Protein AF-A0A1J5I0Z7-F1 (afdb_monomer_lite)

Structure (mmCIF, N/CA/C/O backbone):
data_AF-A0A1J5I0Z7-F1
#
_entry.id   AF-A0A1J5I0Z7-F1
#
loop_
_atom_site.group_PDB
_atom_site.id
_atom_site.type_symbol
_atom_site.label_atom_id
_atom_site.label_alt_id
_atom_site.label_comp_id
_atom_site.label_asym_id
_atom_site.label_entity_id
_atom_site.label_seq_id
_atom_site.pdbx_PDB_ins_code
_atom_site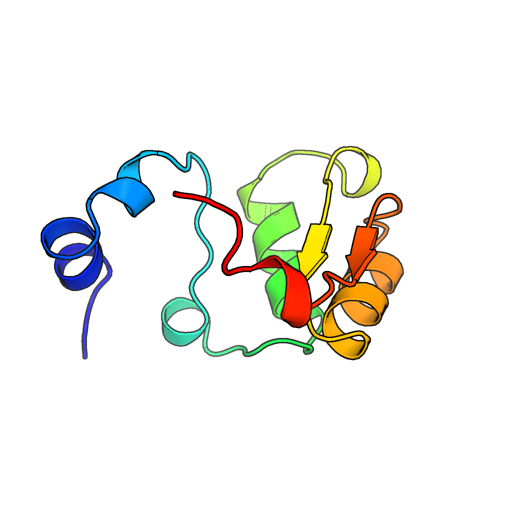.Cartn_x
_atom_site.Cartn_y
_atom_site.Cartn_z
_atom_site.occupancy
_atom_site.B_iso_or_equiv
_atom_site.auth_seq_id
_atom_site.auth_comp_id
_atom_site.auth_asym_id
_atom_site.auth_atom_id
_atom_site.pdbx_PDB_model_num
ATOM 1 N N . MET A 1 1 ? 8.747 0.957 -22.692 1.00 50.28 1 MET A N 1
ATOM 2 C CA . MET A 1 1 ? 7.874 1.082 -21.507 1.00 50.28 1 MET A CA 1
ATOM 3 C C . MET A 1 1 ? 6.989 -0.147 -21.491 1.00 50.28 1 MET A C 1
ATOM 5 O O . MET A 1 1 ? 6.384 -0.424 -22.517 1.00 50.28 1 MET A O 1
ATOM 9 N N . TYR A 1 2 ? 7.013 -0.931 -20.414 1.00 52.62 2 TYR A N 1
ATOM 10 C CA . TYR A 1 2 ? 6.065 -2.032 -20.235 1.00 52.62 2 TYR A CA 1
ATOM 11 C C . TYR A 1 2 ? 4.756 -1.427 -19.718 1.00 52.62 2 TYR A C 1
ATOM 13 O O . TYR A 1 2 ? 4.789 -0.658 -18.761 1.00 52.62 2 TYR A O 1
ATOM 21 N N . ASN A 1 3 ? 3.642 -1.721 -20.383 1.00 64.00 3 ASN A N 1
ATOM 22 C CA . ASN A 1 3 ? 2.307 -1.264 -19.988 1.00 64.00 3 ASN A CA 1
ATOM 23 C C . ASN A 1 3 ? 1.593 -2.402 -19.227 1.00 64.00 3 ASN A C 1
ATOM 25 O O . ASN A 1 3 ? 1.998 -3.557 -19.383 1.00 64.00 3 ASN A O 1
ATOM 29 N N . SER A 1 4 ? 0.529 -2.107 -18.462 1.00 60.75 4 SER A N 1
ATOM 30 C CA . SER A 1 4 ? -0.249 -3.105 -17.687 1.00 60.75 4 SER A CA 1
ATOM 31 C C . SER A 1 4 ? -0.608 -4.363 -18.495 1.00 60.75 4 SER A C 1
ATOM 33 O O . SER A 1 4 ? -0.465 -5.486 -18.013 1.00 60.75 4 SER A O 1
ATOM 35 N N . SER A 1 5 ? -0.913 -4.196 -19.789 1.00 63.12 5 SER A N 1
ATOM 36 C CA . SER A 1 5 ? -1.258 -5.289 -20.707 1.00 63.12 5 SER A CA 1
ATOM 37 C C . SER A 1 5 ? -0.176 -6.364 -20.876 1.00 63.12 5 SER A C 1
ATOM 39 O O . SER A 1 5 ? -0.503 -7.503 -21.199 1.00 63.12 5 SER A O 1
ATOM 41 N N . TYR A 1 6 ? 1.107 -6.047 -20.661 1.00 74.81 6 TYR A N 1
ATOM 42 C CA . TYR A 1 6 ? 2.169 -7.058 -20.673 1.00 74.81 6 TYR A CA 1
ATOM 43 C C . TYR A 1 6 ? 2.087 -7.956 -19.436 1.00 74.81 6 TYR A C 1
ATOM 45 O O . TYR A 1 6 ? 2.203 -9.173 -19.553 1.00 74.81 6 TYR A O 1
ATOM 53 N N . TYR A 1 7 ? 1.870 -7.374 -18.255 1.00 70.12 7 TYR A N 1
ATOM 54 C CA . TYR A 1 7 ? 1.800 -8.131 -17.009 1.00 70.12 7 TYR A CA 1
ATOM 55 C C . TYR A 1 7 ? 0.505 -8.937 -16.915 1.00 70.12 7 TYR A C 1
ATOM 57 O O . TYR A 1 7 ? 0.566 -10.099 -16.538 1.00 70.12 7 TYR A O 1
ATOM 65 N N . GLU A 1 8 ? -0.628 -8.392 -17.357 1.00 66.62 8 GLU A N 1
ATOM 66 C CA . GLU A 1 8 ? -1.905 -9.120 -17.420 1.00 66.62 8 GLU A CA 1
ATOM 67 C C . GLU A 1 8 ? -1.820 -10.398 -18.271 1.00 66.62 8 GLU A C 1
ATOM 69 O O . GLU A 1 8 ? -2.398 -11.420 -17.914 1.00 66.62 8 GLU A O 1
ATOM 74 N N . GLN A 1 9 ? -1.053 -10.374 -19.368 1.00 68.12 9 GLN A N 1
ATOM 75 C CA . GLN A 1 9 ? -0.865 -11.539 -20.244 1.00 68.12 9 GLN A CA 1
ATOM 76 C C . GLN A 1 9 ? 0.080 -12.608 -19.676 1.00 68.12 9 GLN A C 1
ATOM 78 O O . GLN A 1 9 ? 0.020 -13.757 -20.110 1.00 68.12 9 GLN A O 1
ATOM 83 N N . HIS A 1 10 ? 0.971 -12.240 -18.752 1.00 77.00 10 HIS A N 1
ATOM 84 C CA . HIS A 1 10 ? 1.996 -13.142 -18.208 1.00 77.00 10 HIS A CA 1
ATOM 85 C C . HIS A 1 10 ? 1.734 -13.542 -16.748 1.00 77.00 10 HIS A C 1
ATOM 87 O O . HIS A 1 10 ? 2.296 -14.524 -16.269 1.00 77.00 10 HIS A O 1
ATOM 93 N N . PHE A 1 11 ? 0.873 -12.805 -16.048 1.00 79.31 11 PHE A N 1
ATOM 94 C CA . PHE A 1 11 ? 0.508 -13.007 -14.652 1.00 79.31 11 PHE A CA 1
ATOM 95 C C . PHE A 1 11 ? -1.016 -12.995 -14.514 1.00 79.31 11 PHE A C 1
ATOM 97 O O . PHE A 1 11 ? -1.599 -12.042 -14.004 1.00 79.31 11 PHE A O 1
ATOM 104 N N . ASN A 1 12 ? -1.666 -14.075 -14.953 1.00 80.94 12 ASN A N 1
ATOM 105 C CA . ASN A 1 12 ? -3.130 -14.178 -14.983 1.00 80.94 12 ASN A CA 1
ATOM 106 C C . ASN A 1 12 ? -3.801 -13.880 -13.629 1.00 80.94 12 ASN A C 1
ATOM 108 O O . ASN A 1 12 ? -4.905 -13.346 -13.610 1.00 80.94 12 ASN A O 1
ATOM 112 N N . PHE A 1 13 ? -3.125 -14.162 -12.510 1.00 86.12 13 PHE A N 1
ATOM 113 C CA . PHE A 1 13 ? -3.638 -13.892 -11.161 1.00 86.12 13 PHE A CA 1
ATOM 114 C C . PHE A 1 13 ? -3.879 -12.397 -10.885 1.00 86.12 13 PHE A C 1
ATOM 116 O O . PHE A 1 13 ? -4.632 -12.047 -9.986 1.00 86.12 13 PHE A O 1
ATOM 123 N N . LEU A 1 14 ? -3.260 -11.489 -11.652 1.00 86.19 14 LEU A N 1
ATOM 124 C CA . LEU A 1 14 ? -3.514 -10.055 -11.507 1.00 86.19 14 LEU A CA 1
ATOM 125 C C . LEU A 1 14 ? -4.977 -9.718 -11.807 1.00 86.19 14 LEU A C 1
ATOM 127 O O . LEU A 1 14 ? -5.530 -8.830 -11.172 1.00 86.19 14 LEU A O 1
ATOM 131 N N . SER A 1 15 ? -5.628 -10.460 -12.707 1.00 87.00 15 SER A N 1
ATOM 132 C CA . SER A 1 15 ? -7.050 -10.260 -13.011 1.00 87.00 15 SER A CA 1
ATOM 133 C C . SER A 1 15 ? -7.997 -10.599 -11.851 1.00 87.00 15 SER A C 1
ATOM 135 O O . SER A 1 15 ? -9.152 -10.186 -11.894 1.00 87.00 15 SER A O 1
ATOM 137 N N . ASP A 1 16 ? -7.507 -11.264 -10.798 1.00 90.12 16 ASP A N 1
ATOM 138 C CA . ASP A 1 16 ? -8.288 -11.581 -9.596 1.00 90.12 16 ASP A CA 1
ATOM 139 C C . ASP A 1 16 ? -8.418 -10.383 -8.630 1.00 90.12 16 ASP A C 1
ATOM 141 O O . ASP A 1 16 ? -9.121 -10.477 -7.624 1.00 90.12 16 ASP A O 1
ATOM 145 N N . PHE A 1 17 ? -7.742 -9.259 -8.904 1.00 91.94 17 PHE A N 1
ATOM 146 C CA . PHE A 1 17 ? -7.786 -8.055 -8.069 1.00 91.94 17 PHE A CA 1
ATOM 147 C C . PHE A 1 17 ? -8.597 -6.939 -8.728 1.00 91.94 17 PHE A C 1
ATOM 149 O O . PHE A 1 17 ? -8.213 -6.433 -9.785 1.00 91.94 17 PHE A O 1
ATOM 156 N N . ASP A 1 18 ? -9.643 -6.476 -8.035 1.00 93.56 18 ASP A N 1
ATOM 157 C CA . ASP A 1 18 ? -10.487 -5.350 -8.464 1.00 93.56 18 ASP A CA 1
ATOM 158 C C . ASP A 1 18 ? -9.724 -4.016 -8.524 1.00 93.56 18 ASP A C 1
ATOM 160 O O . ASP A 1 18 ? -10.030 -3.137 -9.329 1.00 93.56 18 ASP A O 1
ATOM 164 N N . VAL A 1 19 ? -8.723 -3.850 -7.652 1.00 94.50 19 VAL A N 1
ATOM 165 C CA . VAL A 1 19 ? -7.944 -2.616 -7.506 1.00 94.50 19 VAL A CA 1
ATOM 166 C C . VAL A 1 19 ? -6.464 -2.949 -7.559 1.00 94.50 19 VAL A C 1
ATOM 168 O O . VAL A 1 19 ? -5.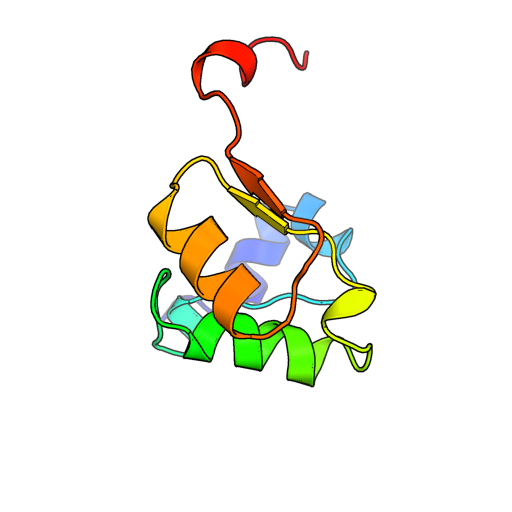956 -3.741 -6.767 1.00 94.50 19 VAL A O 1
ATOM 171 N N . GLN A 1 20 ? -5.757 -2.300 -8.478 1.00 94.12 20 GLN A N 1
ATOM 172 C CA . GLN A 1 20 ? -4.332 -2.514 -8.699 1.00 94.12 20 GLN A CA 1
ATOM 173 C C . GLN A 1 20 ? -3.597 -1.174 -8.660 1.00 94.12 20 GLN A C 1
ATOM 175 O O . GLN A 1 20 ? -4.037 -0.177 -9.241 1.00 94.12 20 GLN A O 1
ATOM 180 N N . VAL A 1 21 ? -2.467 -1.142 -7.955 1.00 95.00 21 VAL A N 1
ATOM 181 C CA . VAL A 1 21 ? -1.534 -0.011 -7.925 1.00 95.00 21 VAL A CA 1
ATOM 182 C C . VAL A 1 21 ? -0.140 -0.556 -8.163 1.00 95.00 21 VAL A C 1
ATOM 184 O O . VAL A 1 21 ? 0.433 -1.223 -7.301 1.00 95.00 21 VAL A O 1
ATOM 187 N N . PHE A 1 22 ? 0.425 -0.245 -9.325 1.00 93.75 22 PHE A N 1
ATOM 188 C CA . PHE A 1 22 ? 1.782 -0.638 -9.667 1.00 93.75 22 PHE A CA 1
ATOM 189 C C . PHE A 1 22 ? 2.735 0.550 -9.546 1.00 93.75 22 PHE A C 1
ATOM 191 O O . PHE A 1 22 ? 2.488 1.621 -10.102 1.00 93.75 22 PHE A O 1
ATOM 198 N N . SER A 1 23 ? 3.866 0.361 -8.861 1.00 95.19 23 SER A N 1
ATOM 199 C CA . SER A 1 23 ? 4.843 1.435 -8.634 1.00 95.19 23 SER A CA 1
ATOM 200 C C . SER A 1 23 ? 5.396 2.037 -9.927 1.00 95.19 23 SER A C 1
ATOM 202 O O . SER A 1 23 ? 5.653 3.238 -9.981 1.00 95.19 23 SER A O 1
ATOM 204 N N . TYR A 1 24 ? 5.535 1.234 -10.987 1.00 92.69 24 TYR A N 1
ATOM 205 C CA . TYR A 1 24 ? 6.004 1.704 -12.293 1.00 92.69 24 TYR A CA 1
ATOM 206 C C . TYR A 1 24 ? 4.976 2.579 -13.026 1.00 92.69 24 TYR A C 1
ATOM 208 O O . TYR A 1 24 ? 5.371 3.397 -13.853 1.00 92.69 24 TYR A O 1
ATOM 216 N N . GLU A 1 25 ? 3.682 2.436 -12.727 1.00 92.69 25 GLU A N 1
ATOM 217 C CA . GLU A 1 25 ? 2.628 3.274 -13.308 1.00 92.69 25 GLU A CA 1
ATOM 218 C C . GLU A 1 25 ? 2.501 4.607 -12.577 1.00 92.69 25 GLU A C 1
ATOM 220 O O . GLU A 1 25 ? 2.285 5.639 -13.206 1.00 92.69 25 GLU A O 1
ATOM 225 N N . VAL A 1 26 ? 2.638 4.591 -11.246 1.00 93.69 26 VAL A N 1
ATOM 226 C CA . VAL A 1 26 ? 2.498 5.798 -10.413 1.00 93.69 26 VAL A CA 1
ATOM 227 C C . VAL A 1 26 ? 3.823 6.526 -10.162 1.00 93.69 26 VAL A C 1
ATOM 229 O O . VAL A 1 26 ? 3.820 7.625 -9.617 1.00 93.69 26 VAL A O 1
ATOM 232 N N . GLY A 1 27 ? 4.960 5.934 -10.545 1.00 96.38 27 GLY A N 1
ATOM 233 C CA . GLY A 1 27 ? 6.297 6.514 -10.370 1.00 96.38 27 GLY A CA 1
ATOM 234 C C . GLY A 1 27 ? 6.756 6.629 -8.911 1.00 96.38 27 GLY A C 1
ATOM 235 O O . GLY A 1 27 ? 7.667 7.399 -8.614 1.00 96.38 27 GLY A O 1
ATOM 236 N N . ILE A 1 28 ? 6.121 5.893 -7.996 1.00 96.94 28 ILE A N 1
ATOM 237 C CA . ILE A 1 28 ? 6.339 5.960 -6.547 1.00 96.94 28 ILE A CA 1
ATOM 238 C C . ILE A 1 28 ? 6.560 4.542 -6.034 1.00 96.94 28 ILE A C 1
ATOM 240 O O . ILE A 1 28 ? 5.785 3.639 -6.341 1.00 96.94 28 ILE A O 1
ATOM 244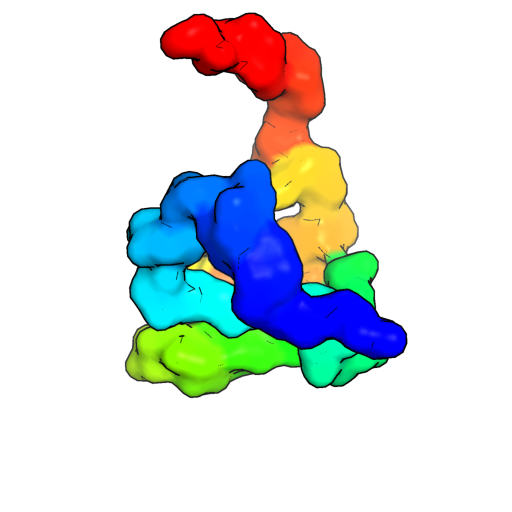 N N . ASN A 1 29 ? 7.598 4.350 -5.224 1.00 97.25 29 ASN A N 1
ATOM 245 C CA . ASN A 1 29 ? 7.902 3.065 -4.604 1.00 97.25 29 ASN A CA 1
ATOM 246 C C . ASN A 1 29 ? 7.523 3.065 -3.123 1.00 97.25 29 ASN A C 1
ATOM 248 O O . ASN A 1 29 ? 7.681 4.067 -2.429 1.00 97.25 29 ASN A O 1
ATOM 252 N N . LYS A 1 30 ? 7.118 1.901 -2.612 1.00 97.06 30 LYS A N 1
ATOM 253 C CA . LYS A 1 30 ? 7.071 1.658 -1.165 1.00 97.06 30 LYS A CA 1
ATOM 254 C C . LYS A 1 30 ? 8.475 1.858 -0.551 1.00 97.06 30 LYS A C 1
ATOM 256 O O . LYS A 1 30 ? 9.457 1.516 -1.214 1.00 97.06 30 LYS A O 1
ATOM 261 N N . PRO A 1 31 ? 8.599 2.368 0.690 1.00 98.00 31 PRO A N 1
ATOM 262 C CA . PRO A 1 31 ? 7.532 2.692 1.640 1.00 98.00 31 PRO A CA 1
ATOM 263 C C . PRO A 1 31 ? 7.039 4.151 1.560 1.00 98.00 31 PRO A C 1
ATOM 265 O O . PRO A 1 31 ? 6.505 4.647 2.546 1.00 98.00 31 PRO A O 1
ATOM 268 N N . ASP A 1 32 ? 7.221 4.870 0.442 1.00 98.31 32 ASP A N 1
ATOM 269 C CA . ASP A 1 32 ? 6.692 6.239 0.328 1.00 98.31 32 ASP A CA 1
ATOM 270 C C . ASP A 1 32 ? 5.165 6.231 0.568 1.00 98.31 32 ASP A C 1
ATOM 272 O O . ASP A 1 32 ? 4.453 5.531 -0.162 1.00 98.31 32 ASP A O 1
ATOM 276 N N . PRO A 1 33 ? 4.640 6.993 1.554 1.00 97.56 33 PRO A N 1
ATOM 277 C CA . PRO A 1 33 ? 3.217 7.026 1.890 1.00 97.56 33 PRO A CA 1
ATOM 278 C C . PRO A 1 33 ? 2.292 7.225 0.681 1.00 97.56 33 PRO A C 1
ATOM 280 O O . PRO A 1 33 ? 1.185 6.688 0.641 1.00 97.56 33 PRO A O 1
ATOM 283 N N . LYS A 1 34 ? 2.747 7.946 -0.351 1.00 98.19 34 LYS A N 1
ATOM 284 C CA . LYS A 1 34 ? 1.924 8.271 -1.522 1.00 98.19 34 LYS A CA 1
ATOM 285 C C . LYS A 1 34 ? 1.439 7.046 -2.299 1.00 98.19 34 LYS A C 1
ATOM 287 O O . LYS A 1 34 ? 0.385 7.128 -2.922 1.00 98.19 34 LYS A O 1
ATOM 292 N N . ILE A 1 35 ? 2.152 5.915 -2.268 1.00 98.12 35 ILE A N 1
ATOM 293 C CA . ILE A 1 35 ? 1.676 4.701 -2.955 1.00 98.12 35 ILE A CA 1
ATOM 294 C C . ILE A 1 35 ? 0.484 4.061 -2.230 1.00 98.12 35 ILE A C 1
ATOM 296 O O . ILE A 1 35 ? -0.432 3.557 -2.873 1.00 98.12 35 ILE A O 1
ATOM 300 N N . PHE A 1 36 ? 0.453 4.133 -0.898 1.00 97.94 36 PHE A N 1
ATOM 301 C CA . PHE A 1 36 ? -0.677 3.660 -0.098 1.00 97.94 36 PHE A CA 1
ATOM 302 C C . PHE A 1 36 ? -1.853 4.630 -0.192 1.00 97.94 36 PHE A C 1
ATOM 304 O O . PHE A 1 36 ? -2.993 4.186 -0.267 1.00 97.94 36 PHE A O 1
ATOM 311 N N . GLN A 1 37 ? -1.586 5.940 -0.276 1.00 98.25 37 GLN A N 1
ATOM 312 C CA . GLN A 1 37 ? -2.627 6.925 -0.573 1.00 98.25 37 GLN A CA 1
ATOM 313 C C . GLN A 1 37 ? -3.275 6.647 -1.935 1.00 98.25 37 GLN A C 1
ATOM 315 O O . GLN A 1 37 ? -4.494 6.616 -2.030 1.00 98.25 37 GLN A O 1
ATOM 320 N N . ALA A 1 38 ? -2.479 6.341 -2.967 1.00 98.00 38 ALA A N 1
ATOM 321 C CA . ALA A 1 38 ? -3.012 5.955 -4.272 1.00 98.00 38 ALA A CA 1
ATOM 322 C C . ALA A 1 38 ? -3.888 4.689 -4.201 1.00 98.00 38 ALA A C 1
ATOM 324 O O . ALA A 1 38 ? -4.883 4.601 -4.917 1.00 98.00 38 ALA A O 1
ATOM 325 N N . LEU A 1 39 ? -3.542 3.722 -3.340 1.00 97.19 39 LEU A N 1
ATOM 326 C CA . LEU A 1 39 ? -4.373 2.541 -3.092 1.00 97.19 39 LEU A CA 1
ATOM 327 C C . LEU A 1 39 ? -5.693 2.912 -2.409 1.00 97.19 39 LEU A C 1
ATOM 329 O O . LEU A 1 39 ? -6.741 2.489 -2.887 1.00 97.19 39 LEU A O 1
ATOM 333 N N . ILE A 1 40 ? -5.649 3.717 -1.343 1.00 97.88 40 ILE A N 1
ATOM 334 C CA . ILE A 1 40 ? -6.840 4.213 -0.636 1.00 97.88 40 ILE A CA 1
ATOM 335 C C . ILE A 1 40 ? -7.768 4.925 -1.629 1.00 97.88 40 ILE A C 1
ATOM 337 O O . ILE A 1 40 ? -8.927 4.538 -1.772 1.00 97.88 40 ILE A O 1
ATOM 341 N N . ASP A 1 41 ? -7.234 5.880 -2.393 1.00 97.75 41 ASP A N 1
ATOM 342 C CA . ASP A 1 41 ? -7.999 6.686 -3.346 1.00 97.75 41 ASP A CA 1
ATOM 343 C C . ASP A 1 41 ? -8.643 5.828 -4.447 1.00 97.75 41 ASP A C 1
ATOM 345 O O . ASP A 1 41 ? -9.810 6.027 -4.783 1.00 97.75 41 ASP A O 1
ATOM 349 N N . ARG A 1 42 ? -7.908 4.850 -5.004 1.00 97.44 42 ARG A N 1
ATOM 350 C CA . ARG A 1 42 ? -8.445 3.940 -6.033 1.00 97.44 42 ARG A CA 1
ATOM 351 C C . ARG A 1 42 ? -9.438 2.926 -5.473 1.00 97.44 42 ARG A C 1
ATOM 353 O O . ARG A 1 42 ? -10.324 2.503 -6.207 1.00 97.44 42 A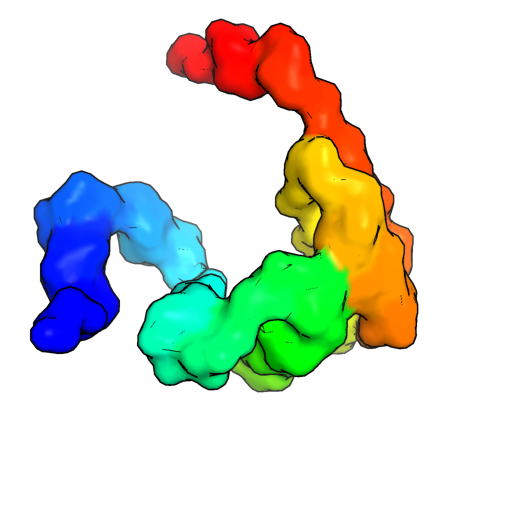RG A O 1
ATOM 360 N N . SER A 1 43 ? -9.282 2.521 -4.213 1.00 96.88 43 SER A N 1
ATOM 361 C CA . SER A 1 43 ? -10.159 1.532 -3.579 1.00 96.8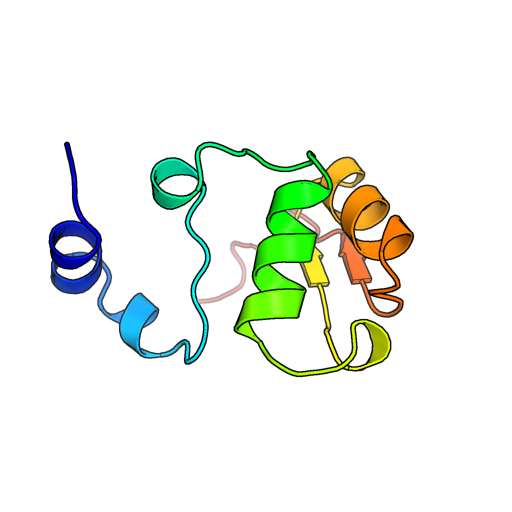8 43 SER A CA 1
ATOM 362 C C . SER A 1 43 ? -11.551 2.075 -3.264 1.00 96.88 43 SER A C 1
ATOM 364 O O . SER A 1 43 ? -12.510 1.311 -3.237 1.00 96.88 43 SER A O 1
ATOM 366 N N . GLY A 1 44 ? -11.670 3.388 -3.032 1.00 97.25 44 GLY A N 1
ATOM 367 C CA . GLY A 1 44 ? -12.936 4.033 -2.684 1.00 97.25 44 GLY A CA 1
ATOM 368 C C . GLY A 1 44 ? -13.486 3.665 -1.300 1.00 97.25 44 GLY A C 1
ATOM 369 O O . GLY A 1 44 ? -14.605 4.064 -0.982 1.00 97.25 44 GLY A O 1
ATOM 370 N N . VAL A 1 45 ? -12.723 2.933 -0.481 1.00 97.00 45 VAL A N 1
ATOM 371 C CA . VAL A 1 45 ? -13.082 2.567 0.899 1.00 97.00 45 VAL A CA 1
ATOM 372 C C . VAL A 1 45 ? -12.263 3.366 1.910 1.00 97.00 45 VAL A C 1
ATOM 374 O O . VAL A 1 45 ? -11.259 4.001 1.571 1.00 97.00 45 VAL A O 1
ATOM 377 N N . LEU A 1 46 ? -12.686 3.356 3.173 1.00 97.94 46 LEU A N 1
ATOM 378 C CA . LEU A 1 46 ? -11.944 4.024 4.235 1.00 97.94 46 LEU A CA 1
ATOM 379 C C . LEU A 1 46 ? -10.631 3.275 4.524 1.00 97.94 46 LEU A C 1
ATOM 381 O O . LEU A 1 46 ? -10.611 2.044 4.496 1.00 97.94 46 LEU A O 1
ATOM 385 N N . PRO A 1 47 ? -9.542 3.969 4.910 1.00 97.75 47 PRO A N 1
ATOM 386 C CA . PRO A 1 47 ? -8.290 3.310 5.294 1.00 97.75 47 PRO A CA 1
ATOM 387 C C . PRO A 1 47 ? -8.467 2.243 6.384 1.00 97.75 47 PRO A C 1
ATOM 389 O O . PRO A 1 47 ? -7.803 1.213 6.357 1.00 97.75 47 PRO A O 1
ATOM 392 N N . SER A 1 48 ? -9.408 2.453 7.309 1.00 97.75 48 SER A N 1
ATOM 393 C CA . SER A 1 48 ? -9.743 1.508 8.380 1.00 97.75 48 SER A CA 1
ATOM 394 C C . SER A 1 48 ? -10.424 0.220 7.904 1.00 97.75 48 SER A C 1
ATOM 396 O O . SER A 1 48 ? -10.536 -0.717 8.686 1.00 97.75 48 SER A O 1
ATOM 398 N N . GLU A 1 49 ? -10.911 0.180 6.664 1.00 97.38 49 GLU A N 1
ATOM 399 C CA . GLU A 1 49 ? -11.525 -0.997 6.034 1.00 97.38 49 GLU A CA 1
ATOM 400 C C . GLU A 1 49 ? -10.501 -1.815 5.233 1.00 97.38 49 GLU A C 1
ATOM 402 O O . GLU A 1 49 ? -10.821 -2.883 4.714 1.00 97.38 49 GLU A O 1
ATOM 407 N N . LEU A 1 50 ? -9.257 -1.333 5.140 1.00 97.25 50 LEU A N 1
ATOM 408 C CA . LEU A 1 50 ? -8.170 -2.013 4.455 1.00 97.25 50 LEU A CA 1
ATOM 409 C C . LEU A 1 50 ? -7.362 -2.869 5.433 1.00 97.25 50 LEU A C 1
ATOM 411 O O . LEU A 1 50 ? -7.011 -2.441 6.533 1.00 97.25 50 LEU A O 1
ATOM 415 N N . PHE A 1 51 ? -7.001 -4.068 4.980 1.00 96.75 51 PHE A N 1
ATOM 416 C CA . PHE A 1 51 ? -5.971 -4.888 5.604 1.00 96.75 51 PHE A CA 1
ATOM 417 C C . PHE A 1 51 ? -4.692 -4.818 4.769 1.00 96.75 51 PHE A C 1
ATOM 419 O O . PHE A 1 51 ? -4.732 -5.032 3.556 1.00 96.75 51 PHE A O 1
ATOM 426 N N . TYR A 1 52 ? -3.549 -4.559 5.407 1.00 97.12 52 TYR A N 1
ATOM 427 C CA . TYR A 1 52 ? -2.256 -4.502 4.721 1.00 97.12 52 TYR A CA 1
ATOM 428 C C . TYR A 1 52 ? -1.255 -5.521 5.266 1.00 97.12 52 TYR A C 1
ATOM 430 O O . TYR A 1 52 ? -1.008 -5.590 6.469 1.00 97.12 52 TYR A O 1
ATOM 438 N N . ALA A 1 53 ? -0.612 -6.276 4.379 1.00 95.75 53 ALA A N 1
ATOM 439 C CA . ALA A 1 53 ? 0.444 -7.208 4.747 1.00 95.75 53 ALA A CA 1
ATOM 440 C C . ALA A 1 53 ? 1.654 -7.071 3.822 1.00 95.75 53 ALA A C 1
ATOM 442 O O . ALA A 1 53 ? 1.514 -7.017 2.602 1.00 95.75 53 ALA A O 1
ATOM 443 N N . ASP A 1 54 ? 2.845 -7.018 4.412 1.00 95.56 54 ASP A N 1
ATOM 444 C CA . ASP A 1 54 ? 4.115 -6.904 3.691 1.00 95.56 54 ASP A CA 1
ATOM 445 C C . ASP A 1 54 ? 5.230 -7.531 4.529 1.00 95.56 54 ASP A C 1
ATOM 447 O O . ASP A 1 54 ? 5.132 -7.584 5.750 1.00 95.56 54 ASP A O 1
ATOM 451 N N . ASP A 1 55 ? 6.291 -8.023 3.906 1.00 95.00 55 ASP A N 1
ATOM 452 C CA . ASP A 1 55 ? 7.434 -8.584 4.631 1.00 95.00 55 ASP A CA 1
ATOM 453 C C . ASP A 1 55 ? 8.407 -7.507 5.155 1.00 95.00 55 ASP A C 1
ATOM 455 O O . ASP A 1 55 ? 9.348 -7.804 5.897 1.00 95.00 55 ASP A O 1
ATOM 459 N N . ASN A 1 56 ? 8.168 -6.245 4.793 1.00 95.25 56 ASN A N 1
ATOM 460 C CA . ASN A 1 56 ? 8.961 -5.097 5.185 1.00 95.25 56 ASN A CA 1
ATOM 461 C C . ASN A 1 56 ? 8.225 -4.226 6.216 1.00 95.25 56 ASN A C 1
ATOM 463 O O . ASN A 1 56 ? 7.228 -3.565 5.913 1.00 95.25 56 ASN A O 1
ATOM 467 N N . GLN A 1 57 ? 8.791 -4.142 7.424 1.00 96.31 57 GLN A N 1
ATOM 468 C CA . GLN A 1 57 ? 8.270 -3.327 8.530 1.00 96.31 57 GLN A CA 1
ATOM 469 C C . GLN A 1 57 ? 8.032 -1.863 8.136 1.00 96.31 57 GLN A C 1
ATOM 471 O O . GLN A 1 57 ? 6.988 -1.311 8.465 1.00 96.31 57 GLN A O 1
ATOM 476 N N . SER A 1 58 ? 8.937 -1.254 7.363 1.00 97.75 58 SER A N 1
ATOM 477 C CA . SER A 1 58 ? 8.787 0.150 6.946 1.00 97.75 58 SER A CA 1
ATOM 478 C C . SER A 1 58 ? 7.557 0.387 6.064 1.00 97.75 58 SER A C 1
ATOM 480 O O . SER A 1 58 ? 6.961 1.459 6.112 1.00 97.75 58 SER A O 1
ATOM 482 N N . CYS A 1 59 ? 7.140 -0.617 5.285 1.00 97.69 59 CYS A N 1
ATOM 483 C CA . CYS A 1 59 ? 5.932 -0.532 4.469 1.00 97.69 59 CYS A CA 1
ATOM 484 C C . CYS A 1 59 ? 4.676 -0.614 5.341 1.00 97.69 59 CYS A C 1
ATOM 486 O O . CYS A 1 59 ? 3.731 0.140 5.131 1.00 97.69 59 CYS A O 1
ATOM 488 N N . VAL A 1 60 ? 4.688 -1.496 6.346 1.00 97.81 60 VAL A N 1
ATOM 489 C CA . VAL A 1 60 ? 3.603 -1.610 7.329 1.00 97.81 60 VAL A CA 1
ATOM 490 C C . VAL A 1 60 ? 3.456 -0.316 8.128 1.00 97.81 60 VAL A C 1
ATOM 492 O O . VAL A 1 60 ? 2.343 0.174 8.297 1.00 97.81 60 VAL A O 1
ATOM 495 N N . ASP A 1 61 ? 4.563 0.281 8.566 1.00 97.94 61 ASP A N 1
ATOM 496 C CA . ASP A 1 61 ? 4.538 1.535 9.322 1.00 97.94 61 ASP A CA 1
ATOM 497 C C . ASP A 1 61 ? 4.007 2.702 8.474 1.00 97.94 61 ASP A C 1
ATOM 499 O O . ASP A 1 61 ? 3.190 3.497 8.947 1.00 97.94 61 ASP A O 1
ATOM 503 N N . ALA A 1 62 ? 4.402 2.773 7.199 1.00 98.06 62 ALA A N 1
ATOM 504 C CA . ALA A 1 62 ? 3.890 3.769 6.262 1.00 98.06 62 ALA A CA 1
ATOM 505 C C . ALA A 1 62 ? 2.376 3.620 6.032 1.00 98.06 62 ALA A C 1
ATOM 507 O O . ALA A 1 62 ? 1.650 4.611 6.120 1.00 98.06 62 ALA A O 1
ATOM 508 N N . ALA A 1 63 ? 1.880 2.394 5.830 1.00 97.81 63 ALA A N 1
ATOM 509 C CA . ALA A 1 63 ? 0.448 2.118 5.713 1.00 97.81 63 ALA A CA 1
ATOM 510 C C . ALA A 1 63 ? -0.328 2.543 6.978 1.00 97.81 63 ALA A C 1
ATOM 512 O O . ALA A 1 63 ? -1.346 3.234 6.882 1.00 97.81 63 ALA A O 1
ATOM 513 N N . LYS A 1 64 ? 0.187 2.211 8.172 1.00 97.50 64 LYS A N 1
ATOM 514 C CA . LYS A 1 64 ? -0.417 2.615 9.457 1.00 97.50 64 LYS A CA 1
ATOM 515 C C . LYS A 1 64 ? -0.518 4.126 9.608 1.00 97.50 64 LYS A C 1
ATOM 517 O O . LYS A 1 64 ? -1.526 4.618 10.108 1.00 97.50 64 LYS A O 1
ATOM 522 N N . SER A 1 65 ? 0.500 4.864 9.159 1.00 97.75 65 SER A N 1
ATOM 523 C CA . SER A 1 65 ? 0.510 6.331 9.253 1.00 97.75 65 SER A CA 1
ATOM 524 C C . SER A 1 65 ? -0.618 7.012 8.463 1.00 97.75 65 SER A C 1
ATOM 526 O O . SER A 1 65 ? -0.941 8.163 8.743 1.00 97.75 65 SER A O 1
ATOM 528 N N . LEU A 1 66 ? -1.252 6.289 7.533 1.00 97.94 66 LEU A N 1
ATOM 529 C CA . LEU A 1 66 ? -2.385 6.751 6.726 1.00 97.94 66 LEU A CA 1
ATOM 530 C C . LEU A 1 66 ? -3.740 6.193 7.192 1.00 97.94 66 LEU A C 1
ATOM 532 O O . LEU A 1 66 ? -4.745 6.357 6.506 1.00 97.94 66 LEU A O 1
ATOM 536 N N . GLY A 1 67 ? -3.790 5.544 8.359 1.00 97.38 67 GLY A N 1
ATOM 537 C CA . GLY A 1 67 ? -5.033 5.029 8.938 1.00 97.38 67 GLY A CA 1
ATOM 538 C C . GLY A 1 67 ? -5.395 3.601 8.527 1.00 97.38 67 GLY A C 1
ATOM 539 O O . GLY A 1 67 ? -6.489 3.147 8.858 1.00 97.38 67 GLY A O 1
ATOM 540 N N . ILE A 1 68 ? -4.489 2.874 7.858 1.00 97.69 68 ILE A N 1
ATOM 541 C CA . ILE A 1 68 ? -4.626 1.427 7.633 1.00 97.69 68 ILE A CA 1
ATOM 542 C C . ILE A 1 68 ? -4.257 0.697 8.930 1.00 97.69 68 ILE A C 1
ATOM 544 O O . ILE A 1 68 ? -3.131 0.225 9.129 1.00 97.69 68 ILE A O 1
ATOM 548 N N . SER A 1 69 ? -5.209 0.705 9.863 1.00 90.31 69 SER A N 1
ATOM 549 C CA . SER A 1 69 ? -5.022 0.261 11.248 1.00 90.31 69 SER A CA 1
ATOM 550 C C . SER A 1 69 ? -4.694 -1.228 11.348 1.00 90.31 69 SER A C 1
ATOM 552 O O . SER A 1 69 ? -3.818 -1.619 12.121 1.00 90.31 69 SER A O 1
ATOM 554 N N . GLU A 1 70 ? -5.351 -2.052 10.531 1.00 93.00 70 GLU A N 1
ATOM 555 C CA . GLU A 1 70 ? -5.129 -3.494 10.487 1.00 93.00 70 GLU A CA 1
ATOM 556 C C . GLU A 1 70 ? -4.010 -3.823 9.499 1.00 93.00 70 GLU A C 1
ATOM 558 O O . GLU A 1 70 ? -4.205 -3.918 8.287 1.00 93.00 70 GLU A O 1
ATOM 563 N N . SER A 1 71 ? -2.791 -3.986 10.019 1.00 93.06 71 SER A N 1
ATOM 564 C CA . SER A 1 71 ? -1.637 -4.322 9.187 1.00 93.06 71 SER A CA 1
ATOM 565 C C . SER A 1 71 ? -0.596 -5.202 9.876 1.00 93.06 71 SER A C 1
ATOM 567 O O . SER A 1 71 ? -0.365 -5.113 11.088 1.00 93.06 71 SER A O 1
ATOM 569 N N . ARG A 1 72 ? 0.036 -6.089 9.096 1.00 94.62 72 ARG A N 1
ATOM 570 C CA . ARG A 1 72 ? 0.892 -7.174 9.595 1.00 94.62 72 ARG A CA 1
ATOM 571 C C . ARG A 1 72 ? 2.181 -7.308 8.791 1.00 94.62 72 ARG A C 1
ATOM 573 O O . ARG A 1 72 ? 2.149 -7.395 7.569 1.00 94.62 72 ARG A O 1
ATOM 580 N N . VAL A 1 73 ? 3.307 -7.429 9.497 1.00 94.12 73 VAL A N 1
ATOM 581 C CA . VAL A 1 73 ? 4.551 -7.885 8.870 1.00 94.12 73 VAL A CA 1
ATOM 582 C C . VAL A 1 73 ? 4.497 -9.393 8.666 1.00 94.12 73 VAL A C 1
ATOM 584 O O . VAL A 1 73 ? 4.212 -10.139 9.607 1.00 94.12 73 VAL A O 1
ATOM 587 N N . LEU A 1 74 ? 4.745 -9.841 7.440 1.00 91.69 74 LEU A N 1
ATOM 588 C CA . LEU A 1 74 ? 4.804 -11.255 7.099 1.00 91.69 74 LEU A CA 1
ATOM 589 C C . LEU A 1 74 ? 6.191 -11.827 7.386 1.00 91.69 74 LEU A C 1
ATOM 591 O O . LEU A 1 74 ? 7.220 -11.217 7.101 1.00 91.69 74 LEU A O 1
ATOM 595 N N . ASP A 1 75 ? 6.205 -13.037 7.933 1.00 86.88 75 ASP A N 1
ATOM 596 C CA . ASP A 1 75 ? 7.431 -13.795 8.135 1.00 86.88 75 ASP A CA 1
ATOM 597 C C . ASP A 1 75 ? 7.848 -14.457 6.817 1.00 86.88 75 ASP A C 1
ATOM 599 O O . ASP A 1 75 ? 7.188 -15.382 6.335 1.00 86.88 75 ASP A O 1
ATOM 603 N N . LYS A 1 76 ? 8.971 -13.998 6.250 1.00 74.12 76 LYS A N 1
ATOM 604 C CA . LYS A 1 76 ? 9.551 -14.539 5.009 1.00 74.12 76 LYS A CA 1
ATOM 605 C C . LYS A 1 76 ? 9.778 -16.048 5.066 1.00 74.12 76 LYS A C 1
ATOM 607 O O . LYS A 1 76 ? 9.707 -16.705 4.031 1.00 74.12 76 LYS A O 1
ATOM 612 N N . SER A 1 77 ? 10.036 -16.606 6.251 1.00 72.75 77 SER A N 1
ATOM 613 C CA . SER A 1 77 ? 10.299 -18.039 6.411 1.00 72.75 77 SER A CA 1
ATOM 614 C C . SER A 1 77 ? 9.072 -18.921 6.149 1.00 72.75 77 SER A C 1
ATOM 616 O O . SER A 1 77 ? 9.243 -20.103 5.865 1.00 72.75 77 SER A O 1
ATOM 618 N N . LYS A 1 78 ? 7.857 -18.349 6.158 1.00 65.56 78 LYS A N 1
ATOM 619 C CA . LYS A 1 78 ? 6.587 -19.070 5.945 1.00 65.56 78 LYS A CA 1
ATOM 620 C C . LYS A 1 78 ? 6.050 -19.005 4.515 1.00 65.56 78 LYS A C 1
ATOM 622 O O . LYS A 1 78 ? 5.056 -19.653 4.204 1.00 65.56 78 LYS A O 1
ATOM 627 N N . ALA A 1 79 ? 6.686 -18.236 3.630 1.00 61.28 79 ALA A N 1
ATOM 628 C CA . ALA A 1 79 ? 6.225 -18.083 2.247 1.00 61.28 79 ALA A CA 1
ATOM 629 C C . ALA A 1 79 ? 6.327 -19.386 1.424 1.00 61.28 79 ALA A C 1
ATOM 631 O O . ALA A 1 79 ? 5.622 -19.537 0.433 1.00 61.28 79 ALA A O 1
ATOM 632 N N . ASN A 1 80 ? 7.161 -20.343 1.850 1.00 55.47 80 ASN A N 1
ATOM 633 C CA . ASN A 1 80 ? 7.358 -21.627 1.167 1.00 55.47 80 ASN A CA 1
ATOM 634 C C . ASN A 1 80 ? 6.320 -22.707 1.533 1.00 55.47 80 ASN A C 1
ATOM 636 O O . ASN A 1 80 ? 6.360 -23.794 0.958 1.00 55.47 80 ASN A O 1
ATOM 640 N N . ASP A 1 81 ? 5.410 -22.435 2.474 1.00 55.22 81 ASP A N 1
ATOM 641 C CA . ASP A 1 81 ? 4.456 -23.432 2.984 1.00 55.22 81 ASP A CA 1
ATOM 642 C C . ASP A 1 81 ? 3.132 -23.474 2.200 1.00 55.22 81 ASP A C 1
ATOM 644 O O . ASP A 1 81 ? 2.277 -24.320 2.464 1.00 55.22 81 ASP A O 1
ATOM 648 N N . ILE A 1 82 ? 2.956 -22.583 1.221 1.00 51.06 82 ILE A N 1
ATOM 649 C CA . ILE A 1 82 ? 1.779 -22.555 0.349 1.00 51.06 82 ILE A CA 1
ATOM 650 C C . ILE A 1 82 ? 2.123 -23.354 -0.916 1.00 51.06 82 ILE A C 1
ATOM 652 O O . ILE A 1 82 ? 2.784 -22.845 -1.821 1.00 51.06 82 ILE A O 1
ATOM 656 N N . LYS A 1 83 ? 1.731 -24.634 -0.927 1.00 39.88 83 LYS A N 1
ATOM 657 C CA . LYS A 1 83 ? 1.735 -25.507 -2.112 1.00 39.88 83 LYS A CA 1
ATOM 658 C C . LYS A 1 83 ? 0.440 -25.379 -2.897 1.00 39.88 83 LYS A C 1
ATOM 660 O O . LYS A 1 83 ? -0.622 -25.304 -2.242 1.00 39.88 83 LYS A O 1
#

InterPro domains:
  IPR006439 HAD hydrolase, subfamily IA [PR00413] (17-33)
  IPR006439 HAD hydrolase, subfamil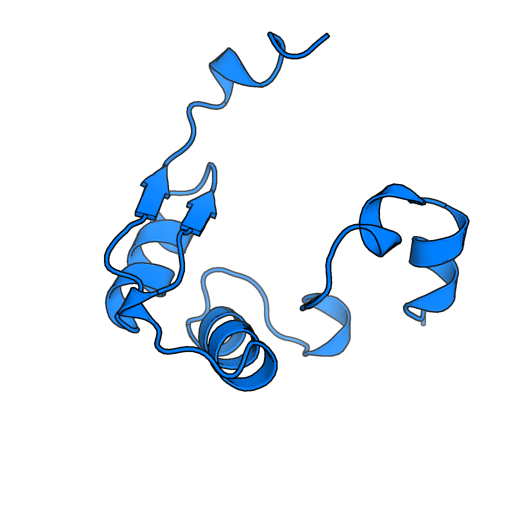y IA [PR00413] (35-55)
  IPR006439 HAD hydrolase, subfamily IA [PR00413] (62-75)
  IPR006439 HAD hydrolase, subfamily IA [TIGR01509] (14-68)
  IPR023214 HAD superfamily [G3DSA:3.40.50.1000] (5-69)
  IPR036412 HAD-like superfamily [SSF56784] (9-70)
  IPR041492 Haloacid dehalogenase-like hydrolase [PF13419] (9-69)
  IPR052898 Acyl-CoA dehydrogenase 10-like [PTHR47829] (6-79)

Sequence (83 aa):
MYNSSYYEQHFNFLSDFDVQVFSYEVGINKPDPKIFQALIDRSGVLPSELFYADDNQSCVDAAKSLGISESRVLDKSKANDIK

pLDDT: mean 87.97, std 14.67, range [39.88, 98.31]

Organism: NCBI:txid1805376

Secondary structure (DSSP, 8-state):
---HHHHHHH-GGGGG-SS---HHHHT--TTSHHHHHHHHHHH-S-GGG-EEEES-HHHHHHHHHTT--EEEE--GGGGGG--

Radius of gyration: 13.85 Å; chains: 1; bounding box: 23×34×33 Å

Foldseek 3Di:
DDDPVVCCVVPVCVVVDPFDQDCVVVVDDPPPLVSLVVRCVRVVDQLCVDAEEELDPSNQVSSVVRPVVHYDHDDPVCPVVPD